Protein AF-A0A2X0J4I4-F1 (afdb_monomer_lite)

Radius of gyration: 16.07 Å; chains: 1; bounding box: 46×35×41 Å

Foldseek 3Di:
DQADQPDEEEDEDDPPDQVPNPPVPLDQKAWADPVHYIYIDHYPNLPRDPPRLQCQCVVPDRCQSVAAVCQLNVQQCVQPVHQPPGDDDPVRHGFSRQFSDDWDFDQDPVGTHTYTFTDDPVQRGGDPDPPPDPDDPDDD

Secondary structure (DSSP, 8-state):
----TT-EEEEEPPTT--GGGTTTTS-S-EEEE-SS-EEEEE--GGGSPTTSSS-TTTTS-TTHHHHHHHHHHHHHHHH-SSTTSS---TTS--TTGGG-S--EEEEETTEEEEE--EEETTTTEEESSTT--S------

Structure (mmCIF, N/CA/C/O backbone):
data_AF-A0A2X0J4I4-F1
#
_entry.id   AF-A0A2X0J4I4-F1
#
loop_
_atom_site.group_PDB
_atom_site.id
_atom_site.type_symbol
_atom_site.label_atom_id
_atom_site.label_alt_id
_atom_site.label_comp_id
_atom_site.label_asym_id
_atom_site.label_entity_id
_atom_site.label_seq_id
_atom_site.pdbx_PDB_ins_code
_atom_site.Cartn_x
_atom_site.Cartn_y
_atom_site.Cartn_z
_atom_site.occupancy
_atom_site.B_iso_or_equiv
_atom_site.auth_seq_id
_atom_site.auth_comp_id
_atom_site.auth_asym_id
_atom_site.auth_atom_id
_atom_site.pdbx_PDB_model_num
ATOM 1 N N . MET A 1 1 ? 14.603 -20.600 1.447 1.00 48.81 1 MET A N 1
ATOM 2 C CA . MET A 1 1 ? 13.347 -20.910 0.735 1.00 48.81 1 MET A CA 1
ATOM 3 C C . MET A 1 1 ? 13.444 -20.166 -0.582 1.00 48.81 1 MET A C 1
ATOM 5 O O . MET A 1 1 ? 13.904 -19.035 -0.537 1.00 48.81 1 MET A O 1
ATOM 9 N N . ALA A 1 2 ? 13.166 -20.789 -1.725 1.00 60.38 2 ALA A N 1
ATOM 10 C CA . ALA A 1 2 ? 13.044 -20.007 -2.954 1.00 60.38 2 ALA A CA 1
ATOM 11 C C . ALA A 1 2 ? 11.748 -19.197 -2.820 1.00 60.38 2 ALA A C 1
ATOM 13 O O . ALA A 1 2 ? 10.700 -19.807 -2.613 1.00 60.38 2 ALA A O 1
ATOM 14 N N . GLY A 1 3 ? 11.840 -17.868 -2.790 1.00 71.81 3 GLY A N 1
ATOM 15 C CA . GLY A 1 3 ? 10.660 -17.007 -2.860 1.00 71.81 3 GLY A CA 1
ATOM 16 C C . GLY A 1 3 ? 9.994 -17.136 -4.227 1.00 71.81 3 GLY A C 1
ATOM 17 O O . GLY A 1 3 ? 10.650 -17.503 -5.206 1.00 71.81 3 GLY A O 1
ATOM 18 N N . ASP A 1 4 ? 8.686 -16.913 -4.254 1.00 81.88 4 ASP A N 1
ATOM 19 C CA . ASP A 1 4 ? 7.888 -16.908 -5.474 1.00 81.88 4 ASP A CA 1
ATOM 20 C C . ASP A 1 4 ? 7.805 -15.461 -5.987 1.00 81.88 4 ASP A C 1
ATOM 22 O O . ASP A 1 4 ? 7.266 -14.617 -5.267 1.00 81.88 4 ASP A O 1
ATOM 26 N N . PRO A 1 5 ? 8.354 -15.144 -7.176 1.00 81.00 5 PRO A N 1
ATOM 27 C CA . PRO A 1 5 ? 8.300 -13.793 -7.729 1.00 81.00 5 PRO A CA 1
ATOM 28 C C . PRO A 1 5 ? 6.878 -13.352 -8.103 1.00 81.00 5 PRO A C 1
ATOM 30 O O . PRO A 1 5 ? 6.659 -12.159 -8.278 1.00 81.00 5 PRO A O 1
ATOM 33 N N . ASP A 1 6 ? 5.925 -14.286 -8.199 1.00 85.75 6 ASP A N 1
ATOM 34 C CA . ASP A 1 6 ? 4.513 -13.994 -8.463 1.00 85.75 6 ASP A CA 1
ATOM 35 C C . ASP A 1 6 ? 3.692 -13.863 -7.163 1.00 85.75 6 ASP A C 1
ATOM 37 O O . ASP A 1 6 ? 2.471 -13.682 -7.201 1.00 85.75 6 ASP A O 1
ATOM 41 N N . ALA A 1 7 ? 4.340 -13.971 -5.997 1.00 90.12 7 ALA A N 1
ATOM 42 C CA . ALA A 1 7 ? 3.711 -13.753 -4.704 1.00 90.12 7 ALA A CA 1
ATOM 43 C C . ALA A 1 7 ? 3.964 -12.334 -4.186 1.00 90.12 7 ALA A C 1
ATOM 45 O O . ALA A 1 7 ? 5.068 -11.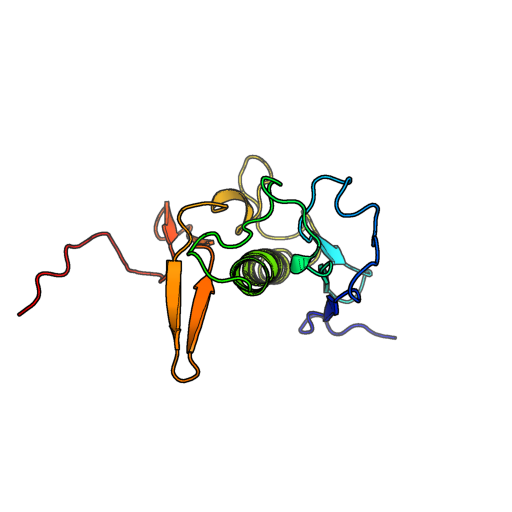798 -4.264 1.00 90.12 7 ALA A O 1
ATOM 46 N N . GLN A 1 8 ? 2.939 -11.787 -3.544 1.00 89.06 8 GLN A N 1
ATOM 47 C CA . GLN A 1 8 ? 3.025 -10.589 -2.726 1.00 89.06 8 GLN A CA 1
ATOM 48 C C . GLN A 1 8 ? 2.506 -10.933 -1.330 1.00 89.06 8 GLN A C 1
ATOM 50 O O . GLN A 1 8 ? 1.471 -11.591 -1.176 1.00 89.06 8 GLN A O 1
ATOM 55 N N . ILE A 1 9 ? 3.261 -10.542 -0.306 1.00 95.75 9 ILE A N 1
ATOM 56 C CA . ILE A 1 9 ? 2.956 -10.862 1.089 1.00 95.75 9 ILE A CA 1
ATOM 57 C C . ILE A 1 9 ? 2.577 -9.588 1.830 1.00 95.75 9 ILE A C 1
ATOM 59 O O . ILE A 1 9 ? 3.378 -8.673 1.931 1.00 95.75 9 ILE A O 1
ATOM 63 N N . VAL A 1 10 ? 1.404 -9.573 2.453 1.00 97.44 10 VAL A N 1
ATOM 64 C CA . VAL A 1 10 ? 1.006 -8.481 3.348 1.00 97.44 10 VAL A CA 1
ATOM 65 C C . VAL A 1 10 ? 1.281 -8.886 4.791 1.00 97.44 10 VAL A C 1
ATOM 67 O O . VAL A 1 10 ? 0.691 -9.839 5.309 1.00 97.44 10 VAL A O 1
ATOM 70 N N . VAL A 1 11 ? 2.177 -8.165 5.459 1.00 97.06 11 VAL A N 1
ATOM 71 C CA . VAL A 1 11 ? 2.496 -8.345 6.877 1.00 97.06 11 VAL A CA 1
ATOM 72 C C . VAL A 1 11 ? 1.699 -7.327 7.686 1.00 97.06 11 VAL A C 1
ATOM 74 O O . VAL A 1 11 ? 2.162 -6.225 7.968 1.00 97.06 11 VAL A O 1
ATOM 77 N N . MET A 1 12 ? 0.478 -7.707 8.066 1.00 96.88 12 MET A N 1
ATOM 78 C CA . MET A 1 12 ? -0.372 -6.873 8.917 1.00 96.88 12 MET A CA 1
ATOM 79 C C . MET A 1 12 ? 0.020 -6.983 10.391 1.00 96.88 12 MET A C 1
ATOM 81 O O . MET A 1 12 ? -0.022 -8.066 10.984 1.00 96.88 12 MET A O 1
ATOM 85 N N . SER A 1 13 ? 0.359 -5.850 11.003 1.00 97.12 13 SER A N 1
ATOM 86 C CA . SER A 1 13 ? 0.674 -5.805 12.432 1.00 97.12 13 SER A CA 1
ATOM 87 C C . SER A 1 13 ? -0.601 -5.809 13.301 1.00 97.12 13 SER A C 1
ATOM 89 O O . SER A 1 13 ? -1.628 -5.262 12.892 1.00 97.12 13 SER A O 1
ATOM 91 N N . PRO A 1 14 ? -0.581 -6.404 14.509 1.00 97.06 14 PRO A N 1
ATOM 92 C CA . PRO A 1 14 ? -1.703 -6.317 15.440 1.00 97.06 14 PRO A CA 1
ATOM 93 C C . PRO A 1 14 ? -1.920 -4.898 15.981 1.00 97.06 14 PRO A C 1
ATOM 95 O O . PRO A 1 14 ? -0.982 -4.106 16.093 1.00 97.06 14 PRO A O 1
ATOM 98 N N . GLN A 1 15 ? -3.144 -4.630 16.440 1.00 96.81 15 GLN A N 1
ATOM 99 C CA . GLN A 1 15 ? -3.477 -3.409 17.171 1.00 96.81 15 GLN A CA 1
ATOM 100 C C . GLN A 1 15 ? -2.527 -3.165 18.360 1.00 96.81 15 GLN A C 1
ATOM 102 O O . GLN A 1 15 ? -2.211 -4.083 19.122 1.00 96.81 15 GLN A O 1
ATOM 107 N N . GLY A 1 16 ? -2.125 -1.909 18.549 1.00 96.62 16 GLY A N 1
ATOM 108 C CA . GLY A 1 16 ? -1.290 -1.436 19.650 1.00 96.62 16 GLY A CA 1
ATOM 109 C C . GLY A 1 16 ? 0.202 -1.712 19.468 1.00 96.62 16 GLY A C 1
ATOM 110 O O . GLY A 1 16 ? 0.964 -1.547 20.423 1.00 96.62 16 GLY A O 1
ATOM 111 N N . THR A 1 17 ? 0.622 -2.153 18.281 1.00 96.81 17 THR A N 1
ATOM 112 C CA . THR A 1 17 ? 2.034 -2.373 17.951 1.00 96.81 17 THR A CA 1
ATOM 113 C C . THR A 1 17 ? 2.610 -1.221 17.127 1.00 96.81 17 THR A C 1
ATOM 115 O O . THR A 1 17 ? 1.882 -0.399 16.578 1.00 96.81 17 THR A O 1
ATOM 118 N N . SER A 1 18 ? 3.940 -1.142 17.086 1.00 95.81 18 SER A N 1
ATOM 119 C CA . SER A 1 18 ? 4.683 -0.055 16.438 1.00 95.81 18 SER A CA 1
ATOM 120 C C . SER A 1 18 ? 5.763 -0.612 15.507 1.00 95.81 18 SER A C 1
ATOM 122 O O . SER A 1 18 ? 6.953 -0.440 15.799 1.00 95.81 18 SER A O 1
ATOM 124 N N . PRO A 1 19 ? 5.388 -1.337 14.433 1.00 96.38 19 PRO A N 1
ATOM 125 C CA . PRO A 1 19 ? 6.360 -1.792 13.440 1.00 96.38 19 PRO A CA 1
ATOM 126 C C . PRO A 1 19 ? 7.117 -0.583 12.875 1.00 96.38 19 PRO A C 1
ATOM 128 O O . PRO A 1 19 ? 6.522 0.448 12.567 1.00 96.38 19 PRO A O 1
ATOM 131 N N . ASP A 1 20 ? 8.446 -0.674 12.853 1.00 95.00 20 ASP A N 1
ATOM 132 C CA . ASP A 1 20 ? 9.366 0.339 12.310 1.00 95.00 20 ASP A CA 1
ATOM 133 C C . ASP A 1 20 ? 9.119 1.778 12.795 1.00 95.00 20 ASP A C 1
ATOM 135 O O . ASP A 1 20 ? 9.315 2.759 12.080 1.00 95.00 20 ASP A O 1
ATOM 139 N N . GLY A 1 21 ? 8.698 1.918 14.056 1.00 93.56 21 GLY A N 1
ATOM 140 C CA . GLY A 1 21 ? 8.473 3.220 14.689 1.00 93.56 21 GLY A CA 1
ATOM 141 C C . GLY A 1 21 ? 7.131 3.875 14.348 1.00 93.56 21 GLY A C 1
ATOM 142 O O . GLY A 1 21 ? 6.887 5.013 14.763 1.00 93.56 21 GLY A O 1
ATOM 143 N N . TRP A 1 22 ? 6.240 3.171 13.647 1.00 95.06 22 TRP A N 1
ATOM 144 C CA . TRP A 1 22 ? 4.873 3.618 13.400 1.00 95.06 22 TRP A CA 1
ATOM 145 C C . TRP A 1 22 ? 4.097 3.844 14.716 1.00 95.06 22 TRP A C 1
ATOM 147 O O . TRP A 1 22 ? 4.285 3.090 15.678 1.00 95.06 22 TRP A O 1
ATOM 157 N N . PRO A 1 23 ? 3.232 4.875 14.814 1.00 92.38 23 PRO A N 1
ATOM 158 C CA . PRO A 1 23 ? 2.863 5.857 13.781 1.00 92.38 23 PRO A CA 1
ATOM 159 C C . PRO A 1 23 ? 3.751 7.115 13.743 1.00 92.38 23 PRO A C 1
ATOM 161 O O . PRO A 1 23 ? 3.441 8.073 13.039 1.00 92.38 23 PRO A O 1
ATOM 164 N N . SER A 1 24 ? 4.845 7.160 14.512 1.00 91.50 24 SER A N 1
ATOM 165 C CA . SER A 1 24 ? 5.698 8.361 14.622 1.00 91.50 24 SER A CA 1
ATOM 166 C C . SER A 1 24 ? 6.728 8.491 13.495 1.00 91.50 24 SER A C 1
ATOM 168 O O . SER A 1 24 ? 7.393 9.519 13.389 1.00 91.50 24 SER A O 1
ATOM 170 N N . SER A 1 25 ? 6.877 7.451 12.678 1.00 91.00 25 SER A N 1
ATOM 171 C CA . SER A 1 25 ? 7.854 7.332 11.593 1.00 91.00 25 SER A CA 1
ATOM 172 C C . SER A 1 25 ? 7.471 8.084 10.317 1.00 91.00 25 SER A C 1
ATOM 174 O O . SER A 1 25 ? 8.321 8.278 9.455 1.00 91.00 25 SER A O 1
ATOM 176 N N . GLY A 1 26 ? 6.219 8.531 10.191 1.00 90.38 26 GLY A N 1
ATOM 177 C CA . GLY A 1 26 ? 5.768 9.304 9.037 1.00 90.38 26 GLY A CA 1
ATOM 178 C C . GLY A 1 26 ? 5.447 8.481 7.789 1.00 90.38 26 GLY A C 1
ATOM 179 O O . GLY A 1 26 ? 5.196 9.104 6.769 1.00 90.38 26 GLY A O 1
ATOM 180 N N . PHE A 1 27 ? 5.395 7.144 7.866 1.00 94.88 27 PHE A N 1
ATOM 181 C CA . PHE A 1 27 ? 4.827 6.260 6.832 1.00 94.88 27 PHE A CA 1
ATOM 182 C C . PHE A 1 27 ? 3.436 5.720 7.261 1.00 94.88 27 PHE A C 1
ATOM 184 O O . PHE A 1 27 ? 3.065 5.858 8.429 1.00 94.88 27 PHE A O 1
ATOM 191 N N . CYS A 1 28 ? 2.645 5.180 6.320 1.00 96.62 28 CYS A N 1
ATOM 192 C CA . CYS A 1 28 ? 1.350 4.536 6.621 1.00 96.62 28 CYS A CA 1
ATOM 193 C C . CYS A 1 28 ? 1.491 3.039 6.426 1.00 96.62 28 CYS A C 1
ATOM 195 O O . CYS A 1 28 ? 1.341 2.307 7.388 1.00 96.62 28 CYS A O 1
ATOM 197 N N . ALA A 1 29 ? 2.001 2.644 5.267 1.00 97.88 29 ALA A N 1
ATOM 198 C CA . ALA A 1 29 ? 2.671 1.381 5.034 1.00 97.88 29 ALA A CA 1
ATOM 199 C C . ALA A 1 29 ? 3.958 1.652 4.242 1.00 97.88 29 ALA A C 1
ATOM 201 O O . ALA A 1 29 ? 4.364 2.814 4.112 1.00 97.88 29 ALA A O 1
ATOM 202 N N . TRP A 1 30 ? 4.628 0.576 3.852 1.00 97.75 30 TRP A N 1
ATOM 203 C CA . TRP A 1 30 ? 5.667 0.562 2.828 1.00 97.75 30 TRP A CA 1
ATOM 204 C C . TRP A 1 30 ? 5.837 -0.873 2.324 1.00 97.75 30 TRP A C 1
ATOM 206 O O . TRP A 1 30 ? 5.619 -1.829 3.083 1.00 97.75 30 TRP A O 1
ATOM 216 N N . HIS A 1 31 ? 6.288 -1.037 1.086 1.00 97.62 31 HIS A N 1
ATOM 217 C CA . HIS A 1 31 ? 6.719 -2.318 0.531 1.00 97.62 31 HIS A CA 1
ATOM 218 C C . HIS A 1 31 ? 8.242 -2.415 0.392 1.00 97.62 31 HIS A C 1
ATOM 220 O O . HIS A 1 31 ? 8.957 -1.417 0.326 1.00 97.62 31 HIS A O 1
ATOM 226 N N . ASP A 1 32 ? 8.759 -3.640 0.430 1.00 96.50 32 ASP A N 1
ATOM 2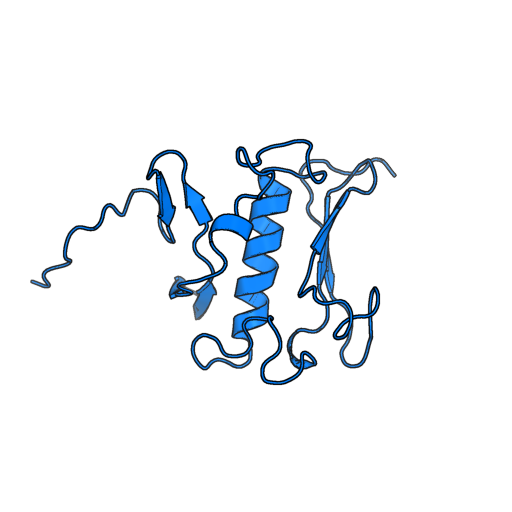27 C CA . ASP A 1 32 ? 10.169 -3.942 0.177 1.00 96.50 32 ASP A CA 1
ATOM 228 C C . ASP A 1 32 ? 10.308 -5.387 -0.329 1.00 96.50 32 ASP A C 1
ATOM 230 O O . ASP A 1 32 ? 9.345 -6.147 -0.475 1.00 96.50 32 ASP A O 1
ATOM 234 N N . TYR A 1 33 ? 11.541 -5.795 -0.594 1.00 94.75 33 TYR A N 1
ATOM 235 C CA . TYR A 1 33 ? 11.877 -7.057 -1.209 1.00 94.75 33 TYR A CA 1
ATOM 236 C C . TYR A 1 33 ? 12.904 -7.824 -0.389 1.00 94.75 33 TYR A C 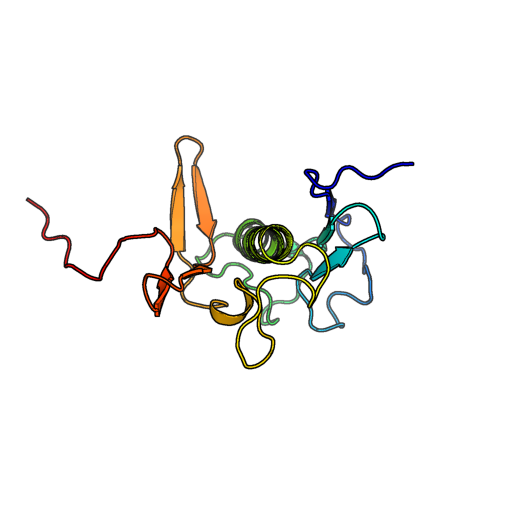1
ATOM 238 O O . TYR A 1 33 ? 14.008 -7.378 -0.094 1.00 94.75 33 TYR A O 1
ATOM 246 N N . THR A 1 34 ? 12.585 -9.079 -0.090 1.00 92.94 34 THR A N 1
ATOM 247 C CA . THR A 1 34 ? 13.472 -9.962 0.690 1.00 92.94 34 THR A CA 1
ATOM 248 C C . THR A 1 34 ? 14.691 -10.480 -0.088 1.00 92.94 34 THR A C 1
ATOM 250 O O . THR A 1 34 ? 15.469 -11.280 0.434 1.00 92.94 34 THR A O 1
ATOM 253 N N . GLY A 1 35 ? 14.827 -10.115 -1.365 1.00 91.00 35 GLY A N 1
ATOM 254 C CA . GLY A 1 35 ? 15.721 -10.770 -2.322 1.00 91.00 35 GLY A CA 1
ATOM 255 C C . GLY A 1 35 ? 15.053 -11.904 -3.112 1.00 91.00 35 GLY A C 1
ATOM 256 O O . GLY A 1 35 ? 15.669 -12.442 -4.033 1.00 91.00 35 GLY A O 1
ATOM 257 N N . SER A 1 36 ? 13.810 -12.275 -2.773 1.00 90.75 36 SER A N 1
ATOM 258 C CA . SER A 1 36 ? 13.071 -13.338 -3.479 1.00 90.75 36 SER A CA 1
ATOM 259 C C . SER A 1 36 ? 11.547 -13.191 -3.542 1.00 90.75 36 SER A C 1
ATOM 261 O O . SER A 1 36 ? 10.916 -13.889 -4.326 1.00 90.75 36 SER A O 1
ATOM 263 N N . VAL A 1 37 ? 10.952 -12.342 -2.704 1.00 93.12 37 VAL A N 1
ATOM 264 C CA . VAL A 1 37 ? 9.508 -12.072 -2.670 1.00 93.12 37 VAL A CA 1
ATOM 265 C C . VAL A 1 37 ? 9.286 -10.634 -2.210 1.00 93.12 37 VAL A C 1
ATOM 267 O O . VAL A 1 37 ? 10.012 -10.177 -1.313 1.00 93.12 37 VAL A O 1
ATOM 270 N N . SER A 1 38 ? 8.329 -9.951 -2.841 1.00 95.56 38 SER A N 1
ATOM 271 C CA . SER A 1 38 ? 7.879 -8.612 -2.451 1.00 95.56 38 SER A CA 1
ATOM 272 C C . SER A 1 38 ? 6.886 -8.707 -1.294 1.00 95.56 38 SER A C 1
ATOM 274 O O . SER A 1 38 ? 6.103 -9.663 -1.198 1.00 95.56 38 SER A O 1
ATOM 276 N N . TYR A 1 39 ? 6.945 -7.754 -0.373 1.00 96.62 39 TYR A N 1
ATOM 277 C CA . TYR A 1 39 ? 6.051 -7.715 0.769 1.00 96.62 39 TYR A CA 1
ATOM 278 C C . TYR A 1 39 ? 5.720 -6.289 1.186 1.00 96.62 39 TYR A C 1
ATOM 280 O O . TYR A 1 39 ? 6.561 -5.405 1.092 1.00 96.62 39 TYR A O 1
ATOM 288 N N . THR A 1 40 ? 4.529 -6.118 1.747 1.00 98.31 40 THR A N 1
ATOM 289 C CA . THR A 1 40 ? 4.059 -4.881 2.369 1.00 98.31 40 THR A CA 1
ATOM 290 C C . THR A 1 40 ? 4.119 -5.018 3.886 1.00 98.31 40 THR A C 1
ATOM 292 O O . THR A 1 40 ? 3.604 -5.987 4.453 1.00 98.31 40 THR A O 1
ATOM 295 N N . ASN A 1 41 ? 4.726 -4.052 4.569 1.00 98.00 41 ASN A N 1
ATOM 296 C CA . ASN A 1 41 ? 4.593 -3.869 6.009 1.00 98.00 41 ASN A CA 1
ATOM 297 C C . ASN A 1 41 ? 3.403 -2.942 6.276 1.00 98.00 41 ASN A C 1
ATOM 299 O O . ASN A 1 41 ? 3.488 -1.741 6.033 1.00 98.00 41 ASN A O 1
ATOM 303 N N . MET A 1 42 ? 2.303 -3.508 6.778 1.00 97.88 42 MET A N 1
ATOM 304 C CA . MET A 1 42 ? 1.027 -2.812 6.954 1.00 97.88 42 MET A CA 1
ATOM 305 C C . MET A 1 42 ? 0.687 -2.695 8.451 1.00 97.88 42 MET A C 1
ATOM 307 O O . MET A 1 42 ? 0.159 -3.636 9.062 1.00 97.88 42 MET A O 1
ATOM 311 N N . PRO A 1 43 ? 1.016 -1.568 9.102 1.00 97.69 43 PRO A N 1
ATOM 312 C CA . PRO A 1 43 ? 0.552 -1.252 10.443 1.00 97.69 43 PRO A CA 1
ATOM 313 C C . PRO A 1 43 ? -0.973 -1.357 10.609 1.00 97.69 43 PRO A C 1
ATOM 315 O O . PRO A 1 43 ? -1.745 -1.357 9.653 1.00 97.69 43 PRO A O 1
ATOM 318 N N . TYR A 1 44 ? -1.445 -1.453 11.854 1.00 96.75 44 TYR A N 1
ATOM 319 C CA . TYR A 1 44 ? -2.886 -1.458 12.111 1.00 96.75 44 TYR A CA 1
ATOM 320 C C . TYR A 1 44 ? -3.469 -0.043 11.977 1.00 96.75 44 TYR A C 1
ATOM 322 O O . TYR A 1 44 ? -3.589 0.668 12.970 1.00 96.75 44 TYR A O 1
ATOM 330 N N . GLU A 1 45 ? -3.870 0.350 10.766 1.00 96.38 45 GLU A N 1
ATOM 331 C CA . GLU A 1 45 ? -4.249 1.729 10.392 1.00 96.38 45 GLU A CA 1
ATOM 332 C C . GLU A 1 45 ? -5.177 2.470 11.372 1.00 96.38 45 GLU A C 1
ATOM 334 O O . GLU A 1 45 ? -5.067 3.684 11.525 1.00 96.38 45 GLU A O 1
ATOM 339 N N . LEU A 1 46 ? -6.067 1.783 12.103 1.00 95.50 46 LEU A N 1
ATOM 340 C CA . LEU A 1 46 ? -6.943 2.453 13.079 1.00 95.50 46 LEU A CA 1
ATOM 341 C C . LEU A 1 46 ? -6.213 3.069 14.279 1.00 95.50 46 LEU A C 1
ATOM 343 O O . LEU A 1 46 ? -6.818 3.901 14.958 1.00 95.50 46 LEU A O 1
ATOM 347 N N . ASP A 1 47 ? -4.965 2.686 14.563 1.00 95.12 47 ASP A N 1
ATOM 348 C CA . ASP A 1 47 ? -4.182 3.346 15.615 1.00 95.12 47 ASP A CA 1
ATOM 349 C C . ASP A 1 47 ? -3.422 4.585 15.096 1.00 95.12 47 ASP A C 1
ATOM 351 O O . ASP A 1 47 ? -2.791 5.291 15.891 1.00 95.12 47 ASP A O 1
ATOM 355 N N . ALA A 1 48 ? -3.501 4.908 13.795 1.00 94.12 48 ALA A N 1
ATOM 356 C CA . ALA A 1 48 ? -2.926 6.146 13.281 1.00 94.12 48 ALA A CA 1
ATOM 357 C C . ALA A 1 48 ? -3.636 7.364 13.919 1.00 94.12 48 ALA A C 1
ATOM 359 O O . ALA A 1 48 ? -4.870 7.434 13.936 1.00 94.12 48 ALA A O 1
ATOM 360 N N . PRO A 1 49 ? -2.887 8.360 14.435 1.00 91.31 49 PRO A N 1
ATOM 361 C CA . PRO A 1 49 ? -3.476 9.523 15.087 1.00 91.31 49 PRO A CA 1
ATOM 362 C C . PRO A 1 49 ? -4.413 10.308 14.166 1.00 91.31 49 PRO A C 1
ATOM 364 O O . PRO A 1 49 ? -4.180 10.429 12.964 1.00 91.31 49 PRO A O 1
ATOM 367 N N . SER A 1 50 ? -5.446 10.925 14.741 1.00 87.88 50 SER A N 1
ATOM 368 C CA . SER A 1 50 ? -6.287 11.874 14.004 1.00 87.88 50 SER A CA 1
ATOM 369 C C . SER A 1 50 ? -5.438 13.018 13.444 1.00 87.88 50 SER A C 1
ATOM 371 O O . SER A 1 50 ? -4.699 13.660 14.190 1.00 87.88 50 SER A O 1
ATOM 373 N N . GLY A 1 51 ? -5.592 13.312 12.152 1.00 84.06 51 GLY A N 1
ATOM 374 C CA . GLY A 1 51 ? -4.815 14.350 11.469 1.00 84.06 51 GLY A CA 1
ATOM 375 C C . GLY A 1 51 ? -3.377 13.948 11.129 1.00 84.06 51 GLY A C 1
ATOM 376 O O . GLY A 1 51 ? -2.585 14.822 10.783 1.00 84.06 51 GLY A O 1
ATOM 377 N N . SER A 1 52 ? -3.024 12.660 11.233 1.00 90.19 52 SER A N 1
ATOM 378 C CA . SER A 1 52 ? -1.813 12.133 10.598 1.00 90.19 52 SER A CA 1
ATOM 379 C C . SER A 1 52 ? -1.920 12.222 9.068 1.00 90.19 52 SER A C 1
ATOM 381 O O . SER A 1 52 ? -2.968 12.577 8.524 1.00 90.19 52 SER A O 1
ATOM 383 N N . ARG A 1 53 ? -0.833 11.888 8.360 1.00 90.12 53 ARG A N 1
ATOM 384 C CA . ARG A 1 53 ? -0.855 11.827 6.891 1.00 90.12 53 ARG A CA 1
ATOM 385 C C . ARG A 1 53 ? -1.625 10.622 6.337 1.00 90.12 53 ARG A C 1
ATOM 387 O O . ARG A 1 53 ? -1.924 10.609 5.153 1.00 90.12 53 ARG A O 1
ATOM 394 N N . CYS A 1 54 ? -1.945 9.631 7.172 1.00 94.62 54 CYS A N 1
ATOM 395 C CA . CYS A 1 54 ? -2.682 8.457 6.718 1.00 94.62 54 CYS A CA 1
ATOM 396 C C . CYS A 1 54 ? -4.140 8.821 6.425 1.00 94.62 54 CYS A C 1
ATOM 398 O O . CYS A 1 54 ? -4.726 9.604 7.182 1.00 94.62 54 CYS A O 1
ATOM 400 N N . PRO A 1 55 ? -4.744 8.268 5.356 1.00 94.50 55 PRO A N 1
ATOM 401 C CA . PRO A 1 55 ? -6.065 8.654 4.855 1.00 94.50 55 PRO A CA 1
ATOM 402 C C . PRO A 1 55 ? -7.215 8.085 5.709 1.00 94.50 55 PRO A C 1
ATOM 404 O O . PRO A 1 55 ? -8.192 7.514 5.218 1.00 94.50 55 PRO A O 1
ATOM 407 N N . ASN A 1 56 ? -7.112 8.261 7.026 1.00 90.50 56 ASN A N 1
ATOM 408 C CA . ASN A 1 56 ? -8.085 7.839 8.019 1.00 90.50 56 ASN A CA 1
ATOM 409 C C . ASN A 1 56 ? -9.431 8.514 7.773 1.00 90.50 56 ASN A C 1
ATOM 411 O O . ASN A 1 56 ? -9.551 9.736 7.873 1.00 90.50 56 ASN A O 1
ATOM 415 N N . ALA A 1 57 ? -10.457 7.707 7.496 1.00 90.81 57 ALA A N 1
ATOM 416 C CA . ALA A 1 57 ? -11.795 8.190 7.168 1.00 90.81 57 ALA A CA 1
ATOM 417 C C . ALA A 1 57 ? -11.819 9.232 6.040 1.00 90.81 57 ALA A C 1
ATOM 419 O O . ALA A 1 57 ? -12.641 10.151 6.069 1.00 90.81 57 ALA A O 1
ATOM 420 N N . ALA A 1 58 ? -10.947 9.073 5.038 1.00 91.75 58 ALA A N 1
ATOM 421 C CA . ALA A 1 58 ? -10.862 9.964 3.884 1.00 91.75 58 ALA A CA 1
ATOM 422 C C . ALA A 1 58 ? -12.204 10.160 3.155 1.00 91.75 58 ALA A C 1
ATOM 424 O O . ALA A 1 58 ? -12.469 11.246 2.642 1.00 91.75 58 ALA A O 1
ATOM 425 N N . LEU A 1 59 ? -13.072 9.142 3.152 1.00 94.62 59 LEU A N 1
ATOM 426 C CA . LEU A 1 59 ? -14.432 9.175 2.603 1.00 94.62 59 LEU A CA 1
ATOM 427 C C . LEU A 1 59 ? -15.507 8.998 3.693 1.00 94.62 59 LEU A C 1
ATOM 429 O O . LEU A 1 59 ? -16.674 8.737 3.397 1.00 94.62 59 LEU A O 1
ATOM 433 N N . GLY A 1 60 ? -15.130 9.172 4.962 1.00 92.31 60 GLY A N 1
ATOM 434 C CA . GLY A 1 60 ? -15.997 9.044 6.134 1.00 92.31 60 GLY A CA 1
ATOM 435 C C . GLY A 1 60 ? -16.098 7.630 6.720 1.00 92.31 60 GLY A C 1
ATOM 436 O O . GLY A 1 60 ? -16.764 7.451 7.744 1.00 92.31 60 GLY A O 1
ATOM 437 N N . GLY A 1 61 ? -15.447 6.627 6.125 1.00 92.50 61 GLY A N 1
ATOM 438 C CA . GLY A 1 61 ? -15.432 5.250 6.610 1.00 92.50 61 GLY A CA 1
ATOM 439 C C . GLY A 1 61 ? -14.234 4.961 7.515 1.00 92.50 61 GLY A C 1
ATOM 440 O O . GLY A 1 61 ? -13.091 5.279 7.212 1.00 92.50 61 GLY A O 1
ATOM 441 N N . LYS A 1 62 ? -14.456 4.290 8.652 1.00 91.19 62 LYS A N 1
ATOM 442 C CA . LYS A 1 62 ? -13.355 3.979 9.586 1.00 91.19 62 LYS A CA 1
ATOM 443 C C . LYS A 1 62 ? -12.257 3.117 8.961 1.00 91.19 62 LYS A C 1
ATOM 445 O O . LYS A 1 62 ? -11.118 3.221 9.383 1.00 91.19 62 LYS A O 1
ATOM 450 N N . LEU A 1 63 ? -12.606 2.272 7.992 1.00 94.31 63 LEU A N 1
ATOM 451 C CA . LEU A 1 63 ? -11.679 1.337 7.355 1.00 94.31 63 LEU A CA 1
ATOM 452 C C . LEU A 1 63 ? -11.092 1.866 6.039 1.00 94.31 63 LEU A C 1
ATOM 454 O O . LEU A 1 63 ? -10.387 1.115 5.377 1.00 94.31 63 LEU A O 1
ATOM 458 N N . ASP A 1 64 ? -11.362 3.123 5.666 1.00 96.31 64 ASP A N 1
ATOM 459 C CA . ASP A 1 64 ? -10.934 3.681 4.375 1.00 96.31 64 ASP A CA 1
ATOM 460 C C . ASP A 1 64 ? -9.419 3.557 4.172 1.00 96.31 64 ASP A C 1
ATOM 462 O O . ASP A 1 64 ? -8.968 3.174 3.096 1.00 96.31 64 ASP A O 1
ATOM 466 N N . ALA A 1 65 ? -8.642 3.812 5.230 1.00 96.31 65 ALA A N 1
ATOM 467 C CA . ALA A 1 65 ? -7.188 3.739 5.184 1.00 96.31 65 ALA A CA 1
ATOM 468 C C . ALA A 1 65 ? -6.672 2.343 4.813 1.00 96.31 65 ALA A C 1
ATOM 470 O O . ALA A 1 65 ? -5.702 2.255 4.077 1.00 96.31 65 ALA A O 1
ATOM 471 N N . PHE A 1 66 ? -7.342 1.259 5.225 1.00 96.69 66 PHE A N 1
ATOM 472 C CA . PHE A 1 66 ? -6.866 -0.090 4.906 1.00 96.69 66 PHE A CA 1
ATOM 473 C C . PHE A 1 66 ? -6.846 -0.347 3.406 1.00 96.69 66 PHE A C 1
ATOM 475 O O . PHE A 1 66 ? -5.842 -0.815 2.892 1.00 96.69 66 PHE A O 1
ATOM 482 N N . SER A 1 67 ? -7.939 -0.057 2.698 1.00 96.44 67 SER A N 1
ATOM 483 C CA . SER A 1 67 ? -8.008 -0.322 1.259 1.00 96.44 67 SER A CA 1
ATOM 484 C C . SER A 1 67 ? -7.278 0.729 0.424 1.00 96.44 67 SER A C 1
ATOM 486 O O . SER A 1 67 ? -6.777 0.394 -0.645 1.00 96.44 67 SER A O 1
ATOM 488 N N . ILE A 1 68 ? -7.183 1.974 0.904 1.00 98.12 68 ILE A N 1
ATOM 489 C CA . ILE A 1 68 ? -6.402 3.022 0.236 1.00 98.12 68 ILE A CA 1
ATOM 490 C C . ILE A 1 68 ? -4.904 2.714 0.323 1.00 98.12 68 ILE A C 1
ATOM 492 O O . ILE A 1 68 ? -4.251 2.647 -0.712 1.00 98.12 68 ILE A O 1
ATOM 496 N N . VAL A 1 69 ? -4.380 2.520 1.538 1.00 97.88 69 VAL A N 1
ATOM 497 C CA . VAL A 1 69 ? -2.943 2.330 1.784 1.00 97.88 69 VAL A CA 1
ATOM 498 C C . VAL A 1 69 ? -2.486 0.978 1.245 1.00 97.88 69 VAL A C 1
ATOM 500 O O . VAL A 1 69 ? -1.540 0.932 0.476 1.00 97.88 69 VAL A O 1
ATOM 503 N N . GLU A 1 70 ? -3.200 -0.117 1.522 1.00 97.75 70 GLU A N 1
ATOM 504 C CA . GLU A 1 70 ? -2.815 -1.416 0.949 1.00 97.75 70 GLU A CA 1
ATOM 505 C C . GLU A 1 70 ? -2.928 -1.416 -0.580 1.00 97.75 70 GLU A C 1
ATOM 507 O O . GLU A 1 70 ? -2.114 -2.022 -1.260 1.00 97.75 70 GLU A O 1
ATOM 512 N N . GLY A 1 71 ? -3.926 -0.728 -1.146 1.00 97.25 71 GLY A N 1
ATOM 513 C CA . GLY A 1 71 ? -4.070 -0.611 -2.596 1.00 97.25 71 GLY A CA 1
ATOM 514 C C . GLY A 1 71 ? -2.928 0.166 -3.258 1.00 97.25 71 GLY A C 1
ATOM 515 O O . GLY A 1 71 ? -2.562 -0.158 -4.387 1.00 97.25 71 GLY A O 1
ATOM 516 N N . HIS A 1 72 ? -2.376 1.160 -2.558 1.00 98.25 72 HIS A N 1
ATOM 517 C CA . HIS A 1 72 ? -1.192 1.911 -2.967 1.00 98.25 72 HIS A CA 1
ATOM 518 C C . HIS A 1 72 ? 0.027 0.981 -3.021 1.00 98.25 72 HIS A C 1
ATOM 520 O O . HIS A 1 72 ? 0.532 0.710 -4.108 1.00 98.25 72 HIS A O 1
ATOM 526 N N . GLU A 1 73 ? 0.388 0.366 -1.894 1.00 98.25 73 GLU A N 1
ATOM 527 C CA . GLU A 1 73 ? 1.548 -0.536 -1.801 1.00 98.25 73 GLU A CA 1
ATOM 528 C C . GLU A 1 73 ? 1.401 -1.756 -2.722 1.00 98.25 73 GLU A C 1
ATOM 530 O O . GLU A 1 73 ? 2.367 -2.250 -3.307 1.00 98.25 73 GLU A O 1
ATOM 535 N N . PHE A 1 74 ? 0.169 -2.249 -2.898 1.00 97.06 74 PHE A N 1
ATOM 536 C CA . PHE A 1 74 ? -0.118 -3.337 -3.822 1.00 97.06 74 PHE A CA 1
ATOM 537 C C . PHE A 1 74 ? 0.248 -2.962 -5.256 1.00 97.06 74 PHE A C 1
ATOM 539 O O . PHE A 1 74 ? 0.849 -3.756 -5.976 1.00 97.06 74 PHE A O 1
ATOM 546 N N . ALA A 1 75 ? -0.165 -1.776 -5.697 1.00 97.31 75 ALA A N 1
ATOM 547 C CA . ALA A 1 75 ? 0.082 -1.332 -7.058 1.00 97.31 75 ALA A CA 1
ATOM 548 C C . ALA A 1 75 ? 1.574 -1.111 -7.308 1.00 97.31 75 ALA A C 1
ATOM 550 O O . ALA A 1 75 ? 2.081 -1.535 -8.347 1.00 97.31 75 ALA A O 1
ATOM 551 N N . GLU A 1 76 ? 2.259 -0.506 -6.342 1.00 98.00 76 GLU A N 1
ATOM 552 C CA . GLU A 1 76 ? 3.690 -0.222 -6.400 1.00 98.00 76 GLU A CA 1
ATOM 553 C C . GLU A 1 76 ? 4.502 -1.505 -6.441 1.00 98.00 76 GLU A C 1
ATOM 555 O O . GLU A 1 76 ? 5.204 -1.732 -7.421 1.00 98.00 76 GLU A O 1
ATOM 560 N N . SER A 1 77 ? 4.270 -2.436 -5.516 1.00 96.75 77 SER A N 1
ATOM 561 C CA . SER A 1 77 ? 4.931 -3.748 -5.531 1.00 96.75 77 SER A CA 1
ATOM 562 C C . SER A 1 77 ? 4.638 -4.587 -6.781 1.00 96.75 77 SER A C 1
ATOM 564 O O . SER A 1 77 ? 5.452 -5.425 -7.164 1.00 96.75 77 SER A O 1
ATOM 566 N N . VAL A 1 78 ? 3.507 -4.387 -7.467 1.00 95.81 78 VAL A N 1
ATOM 567 C CA . VAL A 1 78 ? 3.244 -5.045 -8.761 1.00 95.81 78 VAL A CA 1
ATOM 568 C C . VAL A 1 78 ? 4.078 -4.428 -9.889 1.00 95.81 78 VAL A C 1
ATOM 570 O O . VAL A 1 78 ? 4.528 -5.149 -10.783 1.00 95.81 78 VAL A O 1
ATOM 573 N N . THR A 1 79 ? 4.272 -3.108 -9.887 1.00 96.25 79 THR A N 1
ATOM 574 C CA . THR A 1 79 ? 5.010 -2.395 -10.946 1.00 96.25 79 THR A CA 1
ATOM 575 C C . THR A 1 79 ? 6.509 -2.248 -10.678 1.00 96.25 79 THR A C 1
ATOM 577 O O . THR A 1 79 ? 7.283 -2.066 -11.622 1.00 96.25 79 THR A O 1
ATOM 580 N N . ASP A 1 80 ? 6.914 -2.363 -9.420 1.00 96.44 80 ASP A N 1
ATOM 581 C CA . ASP A 1 80 ? 8.274 -2.250 -8.910 1.00 96.44 80 ASP A CA 1
ATOM 582 C C . ASP A 1 80 ? 8.491 -3.163 -7.677 1.00 96.44 80 ASP A C 1
ATOM 584 O O . ASP A 1 80 ? 8.656 -2.692 -6.561 1.00 96.44 80 ASP A O 1
ATOM 588 N N . PRO A 1 81 ? 8.517 -4.504 -7.832 1.00 94.12 81 PRO A N 1
ATOM 589 C CA . PRO A 1 81 ? 8.532 -5.431 -6.688 1.00 94.12 81 PRO A CA 1
ATOM 590 C C . PRO A 1 81 ? 9.687 -5.259 -5.694 1.00 94.12 81 PRO A C 1
ATOM 592 O O . PRO A 1 81 ? 9.573 -5.689 -4.544 1.00 94.12 81 PRO A O 1
ATOM 595 N N . GLN A 1 82 ? 10.812 -4.708 -6.154 1.00 94.81 82 GLN A N 1
ATOM 596 C CA . GLN A 1 82 ? 11.938 -4.289 -5.329 1.00 94.81 82 GLN A CA 1
ATOM 597 C C . GLN A 1 82 ? 12.102 -2.783 -5.515 1.00 94.81 82 GLN A C 1
ATOM 599 O O . GLN A 1 82 ? 12.526 -2.410 -6.605 1.00 94.81 82 GLN A O 1
ATOM 604 N N . PRO A 1 83 ? 11.904 -1.952 -4.480 1.00 95.12 83 PRO A N 1
ATOM 605 C CA . PRO A 1 83 ? 11.900 -0.504 -4.634 1.00 95.12 83 PRO A CA 1
ATOM 606 C C . PRO A 1 83 ? 13.059 0.039 -5.482 1.00 95.12 83 PRO A C 1
ATOM 608 O O . PRO A 1 83 ? 14.233 -0.306 -5.279 1.00 95.12 83 PRO A O 1
ATOM 611 N N . SER A 1 84 ? 12.714 0.908 -6.432 1.00 92.88 84 SER A N 1
ATOM 612 C CA . SER A 1 84 ? 13.600 1.524 -7.424 1.00 92.88 84 SER A CA 1
ATOM 613 C C . SER A 1 84 ? 14.221 0.564 -8.456 1.00 92.88 84 SER A C 1
ATOM 615 O O . SER A 1 84 ? 15.295 0.859 -8.995 1.00 92.88 84 SER A O 1
ATOM 617 N N . SER A 1 85 ? 13.597 -0.582 -8.753 1.00 93.75 85 SER A N 1
ATOM 618 C CA . SER A 1 85 ? 14.092 -1.547 -9.760 1.00 93.75 85 SER A CA 1
ATOM 619 C C . SER A 1 85 ? 13.186 -1.713 -10.989 1.00 93.75 85 SER A C 1
ATOM 621 O O . SER A 1 85 ? 13.637 -2.217 -12.023 1.00 93.75 85 SER A O 1
ATOM 623 N N . GLY A 1 86 ? 11.934 -1.284 -10.881 1.00 94.69 86 GLY A N 1
ATOM 624 C CA . GLY A 1 86 ? 10.864 -1.395 -11.858 1.00 94.69 86 GLY A CA 1
ATOM 625 C C . GLY A 1 86 ? 10.395 -0.029 -12.346 1.00 94.69 86 GLY A C 1
ATOM 626 O O . GLY A 1 86 ? 11.200 0.781 -12.813 1.00 94.69 86 GLY A O 1
ATOM 627 N N . TRP A 1 87 ? 9.080 0.194 -12.347 1.00 96.88 87 TRP A N 1
ATOM 628 C CA . TRP A 1 87 ? 8.510 1.450 -12.828 1.00 96.88 87 TRP A CA 1
ATOM 629 C C . TRP A 1 87 ? 8.543 2.535 -11.750 1.00 96.88 87 TRP A C 1
ATOM 631 O O . TRP A 1 87 ? 7.886 2.410 -10.727 1.00 96.88 87 TRP A O 1
ATOM 641 N N . VAL A 1 88 ? 9.229 3.635 -12.055 1.00 97.75 88 VAL A N 1
ATOM 642 C CA . VAL A 1 88 ? 9.176 4.910 -11.329 1.00 97.75 88 VAL A CA 1
ATOM 643 C C . VAL A 1 88 ? 9.111 6.054 -12.338 1.00 97.75 88 VAL A C 1
ATOM 645 O O . VAL A 1 88 ? 9.502 5.899 -13.505 1.00 97.75 88 VAL A O 1
ATOM 648 N N . ASP A 1 89 ? 8.625 7.213 -11.910 1.00 96.38 89 ASP A N 1
ATOM 649 C CA . ASP A 1 89 ? 8.647 8.431 -12.712 1.00 96.38 89 ASP A CA 1
ATOM 650 C C . ASP A 1 89 ? 10.066 9.043 -12.802 1.00 96.38 89 ASP A C 1
ATOM 652 O O . ASP A 1 89 ? 11.058 8.507 -12.305 1.00 96.38 89 ASP A O 1
ATOM 656 N N . ALA A 1 90 ? 10.196 10.188 -13.477 1.00 95.19 90 ALA A N 1
ATOM 657 C CA . ALA A 1 90 ? 11.490 10.857 -13.636 1.00 95.19 90 ALA A CA 1
ATOM 658 C C . ALA A 1 90 ? 12.061 11.456 -12.333 1.00 95.19 90 ALA A C 1
ATOM 660 O O . ALA A 1 90 ? 13.249 11.786 -12.294 1.00 95.19 90 ALA A O 1
ATOM 661 N N . ASN A 1 91 ? 11.231 11.631 -11.305 1.00 95.94 91 ASN A N 1
ATOM 662 C CA . ASN A 1 91 ? 11.612 12.113 -9.981 1.00 95.94 91 ASN A CA 1
ATOM 663 C C . ASN A 1 91 ? 11.861 10.962 -8.992 1.00 95.94 91 ASN A C 1
ATOM 665 O O . ASN A 1 91 ? 12.423 11.212 -7.928 1.00 95.94 91 ASN A O 1
ATOM 669 N N . GLY A 1 92 ? 11.536 9.725 -9.378 1.00 95.69 92 GLY A N 1
ATOM 670 C CA . GLY A 1 92 ? 11.669 8.531 -8.549 1.00 95.69 92 GLY A CA 1
ATOM 671 C C . GLY A 1 92 ? 10.401 8.163 -7.779 1.00 95.69 92 GLY A C 1
ATOM 672 O O . GLY A 1 92 ? 10.495 7.320 -6.900 1.00 95.69 92 GLY A O 1
ATOM 673 N N . GLU A 1 93 ? 9.260 8.778 -8.097 1.00 97.00 93 GLU A N 1
ATOM 674 C CA . GLU A 1 93 ? 7.964 8.479 -7.479 1.00 97.00 93 GLU A CA 1
ATOM 675 C C . GLU A 1 93 ? 7.352 7.228 -8.127 1.00 97.00 93 GLU A C 1
ATOM 677 O O . GLU A 1 93 ? 7.406 7.061 -9.355 1.00 97.00 93 GLU A O 1
ATOM 682 N N . GLU A 1 94 ? 6.759 6.356 -7.319 1.00 98.06 94 GLU A N 1
ATOM 683 C CA . GLU A 1 94 ? 6.081 5.150 -7.781 1.00 98.06 94 GLU A CA 1
ATOM 684 C C . GLU A 1 94 ? 4.646 5.448 -8.282 1.00 98.06 94 GLU A C 1
ATOM 686 O O . GLU A 1 94 ? 4.171 6.589 -8.350 1.00 98.06 94 GLU A O 1
ATOM 691 N N . ILE A 1 95 ? 3.941 4.416 -8.762 1.00 97.88 95 ILE A N 1
ATOM 692 C CA . ILE A 1 95 ? 2.621 4.573 -9.405 1.00 97.88 95 ILE A CA 1
ATOM 693 C C . ILE A 1 95 ? 1.538 5.054 -8.424 1.00 97.88 95 ILE A C 1
ATOM 695 O O . ILE A 1 95 ? 0.576 5.711 -8.851 1.00 97.88 95 ILE A O 1
ATOM 699 N N . GLY A 1 96 ? 1.677 4.710 -7.140 1.00 97.50 96 GLY A N 1
ATOM 700 C CA . GLY A 1 96 ? 0.801 5.124 -6.052 1.00 97.50 96 GLY A CA 1
ATOM 701 C C . GLY A 1 96 ? 1.158 6.518 -5.539 1.00 97.50 96 GLY A C 1
ATOM 702 O O . GLY A 1 96 ? 0.255 7.351 -5.428 1.00 97.50 96 GLY A O 1
ATOM 703 N N . ASP A 1 97 ? 2.440 6.801 -5.316 1.00 97.25 97 ASP A N 1
ATOM 704 C CA . ASP A 1 97 ? 2.972 8.094 -4.852 1.00 97.25 97 ASP A CA 1
ATOM 705 C C . ASP A 1 97 ? 2.407 9.294 -5.626 1.00 97.25 97 ASP A C 1
ATOM 707 O O . ASP A 1 97 ? 1.883 10.260 -5.060 1.00 97.25 97 ASP A O 1
ATOM 711 N N . LEU A 1 98 ? 2.410 9.207 -6.960 1.00 97.50 98 LEU A N 1
ATOM 712 C CA . LEU A 1 98 ? 1.909 10.269 -7.841 1.00 97.50 98 LEU A CA 1
ATOM 713 C C . LEU A 1 98 ? 0.424 10.606 -7.626 1.00 97.50 98 LEU A C 1
ATOM 715 O O . LEU A 1 98 ? -0.061 11.637 -8.106 1.00 97.50 98 LEU A O 1
ATOM 719 N N . CYS A 1 99 ? -0.314 9.725 -6.950 1.00 97.06 99 CYS A N 1
ATOM 720 C CA . CYS A 1 99 ? -1.762 9.727 -6.880 1.00 97.06 99 CYS A CA 1
ATOM 721 C C . CYS A 1 99 ? -2.322 9.647 -5.455 1.00 97.06 99 CYS A C 1
ATOM 723 O O . CYS A 1 99 ? -3.496 9.307 -5.307 1.00 97.06 99 CYS A O 1
ATOM 725 N N . GLU A 1 100 ? -1.562 10.051 -4.428 1.00 94.44 100 GLU A N 1
ATOM 726 C CA . GLU A 1 100 ? -1.987 10.146 -3.013 1.00 94.44 100 GLU A CA 1
ATOM 727 C C . GLU A 1 100 ? -3.063 11.231 -2.734 1.00 94.44 100 GLU A C 1
ATOM 729 O O . GLU A 1 100 ? -2.994 12.033 -1.799 1.00 94.44 100 GLU A O 1
ATOM 734 N N . SER A 1 101 ? -4.090 11.328 -3.574 1.00 91.81 101 SER A N 1
ATOM 735 C CA . SER A 1 101 ? -5.206 12.258 -3.418 1.00 91.81 101 SER A CA 1
ATOM 736 C C . SER A 1 101 ? -6.420 11.805 -4.230 1.00 91.81 101 SER A C 1
ATOM 738 O O . SER A 1 101 ? -6.365 10.849 -4.998 1.00 91.81 101 SER A O 1
ATOM 740 N N . ASN A 1 102 ? -7.542 12.521 -4.092 1.00 93.06 102 ASN A N 1
ATOM 741 C CA . ASN A 1 102 ? -8.769 12.259 -4.855 1.00 93.06 102 ASN A CA 1
ATOM 742 C C . ASN A 1 102 ? -9.290 10.819 -4.701 1.00 93.06 102 ASN A C 1
ATOM 744 O O . ASN A 1 102 ? -9.742 10.218 -5.678 1.00 93.06 102 ASN A O 1
ATOM 748 N N . PHE A 1 103 ? -9.233 10.283 -3.477 1.00 96.12 103 PHE A N 1
ATOM 749 C CA . PHE A 1 103 ? -9.765 8.963 -3.137 1.00 96.12 103 PHE A CA 1
ATOM 750 C C . PHE A 1 103 ? -11.237 8.829 -3.548 1.00 96.12 103 PHE A C 1
ATOM 752 O O . PHE A 1 103 ? -12.007 9.791 -3.479 1.00 96.12 103 PHE A O 1
ATOM 759 N N . GLN A 1 104 ? -11.643 7.632 -3.972 1.00 96.31 104 GLN A N 1
ATOM 760 C CA . GLN A 1 104 ? -13.000 7.370 -4.458 1.00 96.31 104 GLN A CA 1
ATOM 761 C C . GLN A 1 104 ? -13.544 6.055 -3.910 1.00 96.31 104 GLN A C 1
ATOM 763 O O . GLN A 1 104 ? -12.799 5.119 -3.635 1.00 96.31 104 GLN A O 1
ATOM 768 N N . GLY A 1 105 ? -14.868 5.976 -3.778 1.00 96.31 105 GLY A N 1
ATOM 769 C CA . GLY A 1 105 ? -15.548 4.727 -3.456 1.00 96.31 105 GLY A CA 1
ATOM 770 C C . GLY A 1 105 ? -15.711 3.867 -4.707 1.00 96.31 105 GLY A C 1
ATOM 771 O O . GLY A 1 105 ? -16.503 4.204 -5.586 1.00 96.31 105 GLY A O 1
ATOM 772 N N . VAL A 1 106 ? -15.013 2.737 -4.774 1.00 94.81 106 VAL A N 1
ATOM 773 C CA . VAL A 1 106 ? -15.170 1.742 -5.841 1.00 94.81 106 VAL A CA 1
ATOM 774 C C . VAL A 1 106 ? -16.175 0.691 -5.390 1.00 94.81 106 VAL A C 1
ATOM 776 O O . VAL A 1 106 ? -15.991 0.039 -4.365 1.00 94.81 106 VAL A O 1
ATOM 779 N N . THR A 1 107 ? -17.260 0.531 -6.150 1.00 94.44 107 THR A N 1
ATOM 780 C CA . THR A 1 107 ? -18.322 -0.435 -5.834 1.00 94.44 107 THR A CA 1
ATOM 78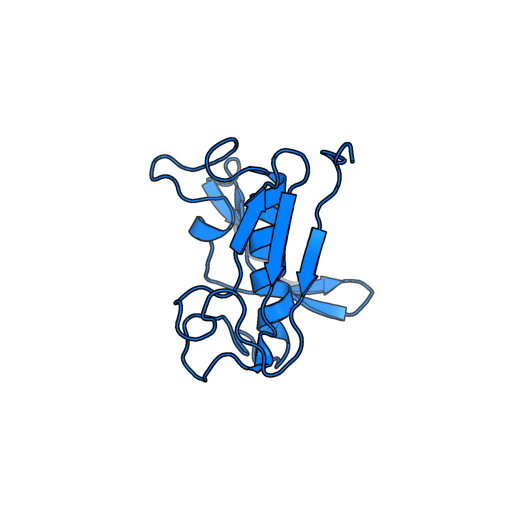1 C C . THR A 1 107 ? -18.100 -1.744 -6.580 1.00 94.44 107 THR A C 1
ATOM 783 O O . THR A 1 107 ? -18.103 -1.783 -7.808 1.00 94.44 107 THR A O 1
ATOM 786 N N . LEU A 1 108 ? -17.951 -2.820 -5.816 1.00 90.94 108 LEU A N 1
ATOM 787 C CA . LEU A 1 108 ? -17.850 -4.201 -6.266 1.00 90.94 108 LEU A CA 1
ATOM 788 C C . LEU A 1 108 ? -19.089 -4.985 -5.810 1.00 90.94 108 LEU A C 1
ATOM 790 O O . LEU A 1 108 ? -19.890 -4.519 -5.001 1.00 90.94 108 LEU A O 1
ATOM 794 N N . SER A 1 109 ? -19.236 -6.219 -6.293 1.00 95.50 109 SER A N 1
ATOM 795 C CA . SER A 1 109 ? -20.349 -7.101 -5.896 1.00 95.50 109 SER A CA 1
ATOM 796 C C . SER A 1 109 ? -20.404 -7.396 -4.389 1.00 95.50 109 SER A C 1
ATOM 798 O O . SER A 1 109 ? -21.462 -7.740 -3.866 1.00 95.50 109 SER A O 1
ATOM 800 N N . THR A 1 110 ? -19.276 -7.255 -3.694 1.00 94.50 110 THR A N 1
ATOM 801 C CA . THR A 1 110 ? -19.112 -7.543 -2.265 1.00 94.50 110 THR A CA 1
ATOM 802 C C . THR A 1 110 ? -19.200 -6.308 -1.371 1.00 94.50 110 THR A C 1
ATOM 804 O O . THR A 1 110 ? -19.245 -6.457 -0.152 1.00 94.50 110 THR A O 1
ATOM 807 N N . GLY A 1 111 ? -19.240 -5.102 -1.941 1.00 93.69 111 GLY A N 1
ATOM 808 C CA . GLY A 1 111 ? -19.274 -3.858 -1.178 1.00 93.69 111 GLY A CA 1
ATOM 809 C C . GLY A 1 111 ? -18.625 -2.687 -1.906 1.00 93.69 111 GLY A C 1
ATOM 810 O O . GLY A 1 111 ? -18.143 -2.818 -3.029 1.00 93.69 111 GLY A O 1
ATOM 811 N N . THR A 1 112 ? -18.614 -1.537 -1.240 1.00 94.94 112 THR A N 1
ATOM 812 C CA . THR A 1 112 ? -17.925 -0.331 -1.703 1.00 94.94 112 THR A CA 1
ATOM 813 C C . THR A 1 112 ? -16.690 -0.109 -0.842 1.00 94.94 112 THR A C 1
ATOM 815 O O . THR A 1 112 ? -16.796 -0.096 0.384 1.00 94.94 112 THR A O 1
ATOM 818 N N . PHE A 1 113 ? -15.541 0.072 -1.484 1.00 95.25 113 PHE A N 1
ATOM 819 C CA . PHE A 1 113 ? -14.242 0.233 -0.834 1.00 95.25 113 PHE A CA 1
ATOM 820 C C . PHE A 1 113 ? -13.651 1.591 -1.200 1.00 95.25 113 PHE A C 1
ATOM 822 O O . PHE A 1 113 ? -13.768 2.022 -2.348 1.00 95.25 113 PHE A O 1
ATOM 829 N N . ALA A 1 114 ? -13.039 2.274 -0.235 1.00 97.25 114 ALA A N 1
ATOM 830 C CA . ALA A 1 114 ? -12.302 3.499 -0.510 1.00 97.25 114 ALA A CA 1
ATOM 831 C C . ALA A 1 114 ? -10.975 3.134 -1.184 1.00 97.25 114 ALA A C 1
ATOM 833 O O . ALA A 1 114 ? -10.227 2.316 -0.658 1.00 97.25 114 ALA A O 1
ATOM 834 N N . MET A 1 115 ? -10.698 3.709 -2.346 1.00 96.69 115 MET A N 1
ATOM 835 C CA . MET A 1 115 ? -9.524 3.382 -3.151 1.00 96.69 115 MET A CA 1
ATOM 836 C C . MET A 1 115 ? -8.818 4.657 -3.602 1.00 96.69 115 MET A C 1
ATOM 838 O O . MET A 1 115 ? -9.448 5.705 -3.788 1.00 96.69 115 MET A O 1
ATOM 842 N N . GLN A 1 116 ? -7.513 4.539 -3.820 1.00 96.75 116 GLN A N 1
ATOM 843 C CA . GLN A 1 116 ? -6.697 5.556 -4.467 1.00 96.75 116 GLN A CA 1
ATOM 844 C C . GLN A 1 116 ? -6.712 5.376 -5.994 1.00 96.75 116 GLN A C 1
ATOM 846 O O . GLN A 1 116 ? -6.676 4.234 -6.458 1.00 96.75 116 GLN A O 1
ATOM 851 N N . PRO A 1 117 ? -6.769 6.455 -6.799 1.00 97.31 117 PRO A N 1
ATOM 852 C CA . PRO A 1 117 ? -6.385 6.359 -8.205 1.00 97.31 117 PRO A CA 1
ATOM 853 C C . PRO A 1 117 ? -4.908 5.961 -8.353 1.00 97.31 117 PRO A C 1
ATOM 855 O O . PRO A 1 117 ? -4.102 6.178 -7.454 1.00 97.31 117 PRO A O 1
ATOM 858 N N . LEU A 1 118 ? -4.544 5.433 -9.517 1.00 97.50 118 LEU A N 1
ATOM 859 C CA . LEU A 1 118 ? -3.158 5.100 -9.859 1.00 97.50 118 LEU A CA 1
ATOM 860 C C . LEU A 1 118 ? -2.728 5.861 -11.108 1.00 97.50 118 LEU A C 1
ATOM 862 O O . LEU A 1 118 ? -3.567 6.218 -11.946 1.00 97.50 118 LEU A O 1
ATOM 866 N N . TRP A 1 119 ? -1.428 6.113 -11.240 1.00 97.06 119 TRP A N 1
ATOM 867 C CA . TRP A 1 119 ? -0.901 6.790 -12.416 1.00 97.06 119 TRP A CA 1
ATOM 868 C C . TRP A 1 119 ? -1.031 5.919 -13.671 1.00 97.06 119 TRP A C 1
ATOM 870 O O . TRP A 1 119 ? -0.667 4.746 -13.695 1.00 97.06 119 TRP A O 1
ATOM 880 N N . SER A 1 120 ? -1.528 6.508 -14.757 1.00 95.75 120 SER A N 1
ATOM 881 C CA . SER A 1 120 ? -1.620 5.866 -16.067 1.00 95.75 120 SER A CA 1
ATOM 882 C C . SER A 1 120 ? -0.777 6.633 -17.074 1.00 95.75 120 SER A C 1
ATOM 884 O O . SER A 1 120 ? -1.092 7.769 -17.424 1.00 95.75 120 SER A O 1
ATOM 886 N N . ASN A 1 121 ? 0.257 5.987 -17.623 1.00 93.81 121 ASN A N 1
ATOM 887 C CA . ASN A 1 121 ? 1.036 6.561 -18.728 1.00 93.81 121 ASN A CA 1
ATOM 888 C C . ASN A 1 121 ? 0.183 6.788 -19.984 1.00 93.81 121 ASN A C 1
ATOM 890 O O . ASN A 1 121 ? 0.463 7.696 -20.761 1.00 93.81 121 ASN A O 1
ATOM 894 N N . ASN A 1 122 ? -0.853 5.967 -20.187 1.00 94.06 122 ASN A N 1
ATOM 895 C CA . ASN A 1 122 ? -1.768 6.111 -21.316 1.00 94.06 122 ASN A CA 1
ATOM 896 C C . ASN A 1 122 ? -2.666 7.345 -21.168 1.00 94.06 122 ASN A C 1
ATOM 898 O O . ASN A 1 122 ? -2.873 8.072 -22.135 1.00 94.06 122 ASN A O 1
ATOM 902 N N . ASP A 1 123 ? -3.198 7.568 -19.966 1.00 94.44 123 ASP A N 1
ATOM 903 C CA . ASP A 1 123 ? -4.128 8.670 -19.697 1.00 94.44 123 ASP A CA 1
ATOM 904 C C . ASP A 1 123 ? -3.403 9.957 -19.261 1.00 94.44 123 ASP A C 1
ATOM 906 O O . ASP A 1 123 ? -4.008 11.027 -19.220 1.00 94.44 123 ASP A O 1
ATOM 910 N N . GLY A 1 124 ? -2.099 9.868 -18.970 1.00 93.69 124 GLY A N 1
ATOM 911 C CA . GLY A 1 124 ? -1.254 10.983 -18.547 1.00 93.69 124 GLY A CA 1
ATOM 912 C C . GLY A 1 124 ? -1.643 11.552 -17.182 1.00 93.69 124 GLY A C 1
ATOM 913 O O . GLY A 1 124 ? -1.534 12.762 -16.978 1.00 93.69 124 GLY A O 1
ATOM 914 N N . GLY A 1 125 ? -2.158 10.715 -16.279 1.00 95.06 125 GLY A N 1
ATOM 915 C CA . GLY A 1 125 ? -2.693 11.168 -14.999 1.00 95.06 125 GLY A CA 1
ATOM 916 C C . GLY A 1 125 ? -3.211 10.053 -14.095 1.00 95.06 125 GLY A C 1
ATOM 917 O O . GLY A 1 125 ? -3.243 8.881 -14.471 1.00 95.06 125 GLY A O 1
ATOM 918 N N . CYS A 1 126 ? -3.649 10.456 -12.903 1.00 97.00 126 CYS A N 1
ATOM 919 C CA . CYS A 1 126 ? -4.258 9.588 -11.901 1.00 97.00 126 CYS A CA 1
ATOM 920 C C . CYS A 1 126 ? -5.679 9.183 -12.299 1.00 97.00 126 CYS A C 1
ATOM 922 O O . CYS A 1 126 ? -6.559 10.037 -12.445 1.00 97.00 126 CYS A O 1
ATOM 924 N N . VAL A 1 127 ? -5.923 7.879 -12.433 1.00 95.88 127 VAL A N 1
ATOM 925 C CA . VAL A 1 127 ? -7.223 7.321 -12.824 1.00 95.88 127 VAL A CA 1
ATOM 926 C C . VAL A 1 127 ? -7.642 6.188 -11.888 1.00 95.88 127 VAL A C 1
ATOM 928 O O . VAL A 1 127 ? -6.833 5.358 -11.490 1.00 95.88 127 VAL A O 1
ATOM 931 N N . ILE A 1 128 ? -8.932 6.133 -11.545 1.00 93.56 128 ILE A N 1
ATOM 932 C CA . ILE A 1 128 ? -9.534 4.989 -10.828 1.00 93.56 128 ILE A CA 1
ATOM 933 C C . ILE A 1 128 ? -9.930 3.869 -11.795 1.00 93.56 128 ILE A C 1
ATOM 935 O O . ILE A 1 128 ? -9.963 2.695 -11.439 1.00 93.56 128 ILE A O 1
ATOM 939 N N . THR A 1 129 ? -10.269 4.218 -13.034 1.00 84.75 129 THR A N 1
ATOM 940 C CA . THR A 1 129 ? -10.661 3.255 -14.063 1.00 84.75 129 THR A CA 1
ATOM 941 C C . THR A 1 129 ? -9.980 3.639 -15.374 1.00 84.75 129 THR A C 1
ATOM 943 O O . THR A 1 129 ? -10.294 4.705 -15.917 1.00 84.75 129 THR A O 1
ATOM 946 N N . PRO A 1 130 ? -9.057 2.805 -15.891 1.00 66.25 130 PRO A N 1
ATOM 947 C CA . PRO A 1 130 ? -8.358 3.072 -17.145 1.00 66.25 130 PRO A CA 1
ATOM 948 C C . PRO A 1 130 ? -9.334 3.302 -18.304 1.00 66.25 130 PRO A C 1
ATOM 950 O O . PRO A 1 130 ? -10.351 2.615 -18.410 1.00 66.25 130 PRO A O 1
ATOM 953 N N . GLY A 1 131 ? -9.040 4.275 -19.171 1.00 57.97 131 GLY A N 1
ATOM 954 C CA . GLY A 1 131 ? -9.903 4.619 -20.310 1.00 57.97 131 GLY A CA 1
ATOM 955 C C . GLY A 1 131 ? -11.110 5.503 -19.971 1.00 57.97 131 GLY A C 1
ATOM 956 O O . GLY A 1 131 ? -11.917 5.805 -20.851 1.00 57.97 131 GLY A O 1
ATOM 957 N N . SER A 1 132 ? -11.224 5.973 -18.727 1.00 53.59 132 SER A N 1
ATOM 958 C CA . SER A 1 132 ? -12.213 6.980 -18.326 1.00 53.59 132 SER A CA 1
ATOM 959 C C . SER A 1 132 ? -11.683 8.382 -18.625 1.00 53.59 132 SER A C 1
ATOM 961 O O . SER A 1 132 ? -11.423 9.172 -17.719 1.00 53.59 132 SER A O 1
ATOM 963 N N . SER A 1 133 ? -11.501 8.712 -19.905 1.00 45.44 133 SER A N 1
ATOM 964 C CA . SER A 1 133 ? -11.344 10.113 -20.298 1.00 45.44 133 SER A CA 1
ATOM 965 C C . SER A 1 133 ? -12.563 10.885 -19.793 1.00 45.44 133 SER A C 1
ATOM 967 O O . SER A 1 133 ? -13.695 10.449 -20.012 1.00 45.44 133 SER A O 1
ATOM 969 N N . THR A 1 134 ? -12.337 12.007 -19.119 1.00 50.38 134 THR A N 1
ATOM 970 C CA . THR A 1 134 ? -13.339 12.941 -18.596 1.00 50.38 134 THR A CA 1
ATOM 971 C C . THR A 1 134 ? -14.393 13.319 -19.646 1.00 50.38 134 THR A C 1
ATOM 973 O O . THR A 1 134 ? -14.279 14.303 -20.370 1.00 50.38 134 THR A O 1
ATOM 976 N N . GLY A 1 135 ? -15.464 12.532 -19.713 1.00 40.47 135 GLY A N 1
ATOM 977 C CA . GLY A 1 135 ? -16.643 12.768 -20.533 1.00 40.47 135 GLY A CA 1
ATOM 978 C C . GLY A 1 135 ? -17.872 12.650 -19.650 1.00 40.47 135 GLY A C 1
ATOM 979 O O . GLY A 1 135 ? -18.213 11.562 -19.203 1.00 40.47 135 GLY A O 1
ATOM 980 N N . SER A 1 136 ? -18.490 13.796 -19.364 1.00 45.56 136 SER A N 1
ATOM 981 C CA . SER A 1 136 ? -19.734 13.963 -18.610 1.00 45.56 136 SER A CA 1
ATOM 982 C C . SER A 1 136 ? -20.714 12.800 -18.814 1.00 45.56 136 SER A C 1
ATOM 984 O O . SER A 1 136 ? -21.291 12.645 -19.890 1.00 45.56 136 SER A O 1
ATOM 986 N N . ALA A 1 137 ? -20.938 12.009 -17.763 1.00 40.12 137 ALA A N 1
ATOM 987 C CA . ALA A 1 137 ? -22.080 11.112 -17.700 1.00 40.12 137 ALA A CA 1
ATOM 988 C C . ALA A 1 137 ? -23.347 11.974 -17.602 1.00 40.12 137 ALA A C 1
ATOM 990 O O . ALA A 1 137 ? -23.759 12.394 -16.522 1.00 40.12 137 ALA A O 1
ATOM 991 N N . THR A 1 138 ? -23.944 12.291 -18.750 1.00 34.56 138 THR A N 1
ATOM 992 C CA . THR A 1 138 ? -25.326 12.761 -18.793 1.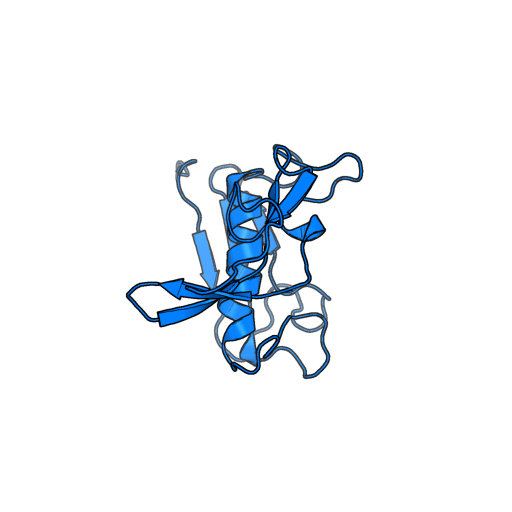00 34.56 138 THR A CA 1
ATOM 993 C C . THR A 1 138 ? -26.205 11.530 -18.619 1.00 34.56 138 THR A C 1
ATOM 995 O O . THR A 1 138 ? -26.177 10.621 -19.446 1.00 34.56 138 THR A O 1
ATOM 998 N N . ALA A 1 139 ? -26.934 11.471 -17.506 1.00 34.22 139 ALA A N 1
ATOM 999 C CA . ALA A 1 139 ? -27.949 10.454 -17.280 1.00 34.22 139 ALA A CA 1
ATOM 1000 C C . ALA A 1 139 ? -29.073 10.598 -18.322 1.00 34.22 139 ALA A C 1
ATOM 1002 O O . ALA A 1 139 ? -29.582 11.703 -18.531 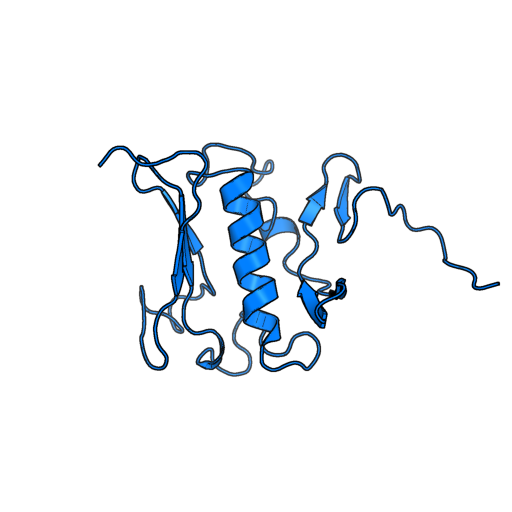1.00 34.22 139 ALA A O 1
ATOM 1003 N N . HIS A 1 140 ? -29.457 9.480 -18.937 1.00 35.09 140 HIS A N 1
ATOM 1004 C CA . HIS A 1 140 ? -30.722 9.300 -19.648 1.00 35.09 140 HIS A CA 1
ATOM 1005 C C . HIS A 1 140 ? -31.508 8.176 -18.983 1.00 35.09 140 HIS A C 1
ATOM 1007 O O . HIS A 1 140 ? -30.873 7.156 -18.631 1.00 35.09 140 HIS A O 1
#

Sequence (140 aa):
MAGDPDAQIVVMSPQGTSPDGWPSSGFCAWHDYTGSVSYTNMPYELDAPSGSRCPNAALGGKLDAFSIVEGHEFAESVTDPQPSSGWVDANGEEIGDLCESNFQGVTLSTGTFAMQPLWSNNDGGCVITPGSSTGSATAH

Organism: NCBI:txid2219663

pLDDT: mean 90.15, std 14.55, range [34.22, 98.31]